Protein AF-A0A2V8ELD9-F1 (afdb_monomer)

Sequence (70 aa):
MGSASTIARTMARKNVSPKGLGSAIRMVQYFINRGGKGLSATRRRELERAKRILQRRRQKNETSQRTRRS

Nearest PDB structures (foldseek):
  4j41-assembly2_C  TM=4.851E-01  e=5.088E+00  Bacillus anthracis str. Sterne

Foldseek 3Di:
DDALVRLLVVLQDCVNQVVGLVSSLVVLVVCLVVCPPVQDPVNNVRSVSNSVVSVVVVVVVVVVVVVVVD

Mean predicted aligned error: 3.53 Å

pLDDT: mean 93.55, std 8.19, range [53.97, 98.56]

Structure (mmCIF, N/CA/C/O backbone):
data_AF-A0A2V8ELD9-F1
#
_entry.id   AF-A0A2V8ELD9-F1
#
loop_
_atom_site.group_PDB
_atom_site.id
_atom_site.type_symbol
_atom_site.label_atom_id
_atom_site.label_alt_id
_atom_site.label_comp_id
_atom_site.label_asym_id
_atom_site.label_entity_id
_atom_site.label_seq_id
_atom_site.pdbx_PDB_ins_code
_atom_site.Cartn_x
_atom_site.Cartn_y
_atom_site.Cartn_z
_atom_site.occupancy
_atom_site.B_iso_or_equiv
_atom_site.auth_seq_id
_atom_site.auth_comp_id
_atom_site.auth_asym_id
_atom_site.auth_atom_id
_atom_site.pdbx_PDB_model_num
ATOM 1 N N . MET A 1 1 ? -1.627 -7.533 -13.780 1.00 53.97 1 MET A N 1
ATOM 2 C CA . MET A 1 1 ? -0.988 -6.675 -12.748 1.00 53.97 1 MET A CA 1
ATOM 3 C C . MET A 1 1 ? -2.092 -5.994 -11.935 1.00 53.97 1 MET A C 1
ATOM 5 O O . MET A 1 1 ? -2.929 -5.328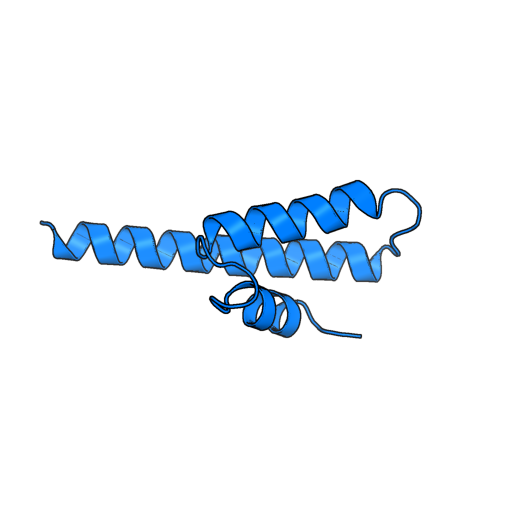 -12.524 1.00 53.97 1 MET A O 1
ATOM 9 N N . GLY A 1 2 ? -2.192 -6.234 -10.621 1.00 77.88 2 GLY A N 1
ATOM 10 C CA . GLY A 1 2 ? -3.369 -5.824 -9.833 1.00 77.88 2 GLY A CA 1
ATOM 11 C C . GLY A 1 2 ? -3.524 -4.305 -9.693 1.00 77.88 2 GLY A C 1
ATOM 12 O O . GLY A 1 2 ? -2.575 -3.641 -9.272 1.00 77.88 2 GLY A O 1
ATOM 13 N N . SER A 1 3 ? -4.716 -3.792 -10.009 1.00 93.88 3 SER A N 1
ATOM 14 C CA . SER A 1 3 ? -5.114 -2.389 -9.833 1.00 93.88 3 SER A CA 1
ATOM 15 C C . SER A 1 3 ? -5.094 -1.946 -8.366 1.00 93.88 3 SER A C 1
ATOM 17 O O . SER A 1 3 ? -5.168 -2.768 -7.448 1.00 93.88 3 SER A O 1
ATOM 19 N N . ALA A 1 4 ? -5.069 -0.637 -8.126 1.00 96.75 4 ALA A N 1
ATOM 20 C CA . ALA A 1 4 ? -5.063 -0.022 -6.804 1.00 96.75 4 ALA A CA 1
ATOM 21 C C . ALA A 1 4 ? -6.211 -0.516 -5.914 1.00 96.75 4 ALA A C 1
ATOM 23 O O . ALA A 1 4 ? -6.020 -0.781 -4.727 1.00 96.75 4 ALA A O 1
ATOM 24 N N . SER A 1 5 ? -7.402 -0.691 -6.494 1.00 97.19 5 SER A N 1
ATOM 25 C CA . SER A 1 5 ? -8.570 -1.224 -5.789 1.00 97.19 5 SER A CA 1
ATOM 26 C C . SER A 1 5 ? -8.377 -2.688 -5.391 1.00 97.19 5 SER A C 1
ATOM 28 O O . SER A 1 5 ? -8.752 -3.073 -4.284 1.00 97.19 5 SER A O 1
ATOM 30 N N . THR A 1 6 ? -7.740 -3.488 -6.245 1.00 97.94 6 THR A N 1
ATOM 31 C CA . THR A 1 6 ? -7.411 -4.890 -5.966 1.00 97.94 6 THR A CA 1
ATOM 32 C C . THR A 1 6 ? -6.347 -5.001 -4.880 1.00 97.94 6 THR A C 1
ATOM 34 O O . THR A 1 6 ? -6.563 -5.721 -3.911 1.00 97.94 6 THR A O 1
ATOM 37 N N . ILE A 1 7 ? -5.266 -4.217 -4.960 1.00 97.62 7 ILE A N 1
ATOM 38 C CA . ILE A 1 7 ? -4.237 -4.152 -3.908 1.00 97.62 7 ILE A CA 1
ATOM 39 C C . ILE A 1 7 ? -4.874 -3.757 -2.571 1.00 97.62 7 ILE A C 1
ATOM 41 O O . ILE A 1 7 ? -4.666 -4.435 -1.569 1.00 97.62 7 ILE A O 1
ATOM 45 N N . ALA A 1 8 ? -5.690 -2.700 -2.548 1.00 97.81 8 ALA A N 1
ATOM 46 C CA . ALA A 1 8 ? -6.345 -2.239 -1.327 1.00 97.81 8 ALA A CA 1
ATOM 47 C C . ALA A 1 8 ? -7.337 -3.268 -0.761 1.00 97.81 8 ALA A C 1
ATOM 49 O O . ALA A 1 8 ? -7.441 -3.415 0.454 1.00 97.81 8 ALA A O 1
ATOM 50 N N . ARG A 1 9 ? -8.079 -3.991 -1.614 1.00 97.38 9 ARG A N 1
ATOM 51 C CA . ARG A 1 9 ? -8.952 -5.094 -1.178 1.00 97.38 9 ARG A CA 1
ATOM 52 C C . ARG A 1 9 ? -8.148 -6.230 -0.560 1.00 97.38 9 ARG A C 1
ATOM 54 O O . ARG A 1 9 ? -8.503 -6.658 0.529 1.00 97.38 9 ARG A O 1
ATOM 61 N N . THR A 1 10 ? -7.073 -6.674 -1.208 1.00 97.69 10 THR A N 1
ATOM 62 C CA . THR A 1 10 ? -6.211 -7.747 -0.696 1.00 97.69 10 THR A CA 1
ATOM 63 C C . THR A 1 10 ? -5.565 -7.356 0.628 1.00 97.69 10 THR A C 1
ATOM 65 O O . THR A 1 10 ? -5.674 -8.096 1.598 1.00 97.69 10 THR A O 1
ATOM 68 N N . MET A 1 11 ? -4.970 -6.163 0.703 1.00 97.69 11 MET A N 1
ATOM 69 C CA . MET A 1 11 ? -4.290 -5.678 1.909 1.00 97.69 11 MET A CA 1
ATOM 70 C C . MET A 1 11 ? -5.248 -5.456 3.084 1.00 97.69 11 MET A C 1
ATOM 72 O O . MET A 1 11 ? -4.840 -5.572 4.229 1.00 97.69 11 MET A O 1
ATOM 76 N N . ALA A 1 12 ? -6.527 -5.167 2.831 1.00 97.12 12 ALA A N 1
ATOM 77 C CA . ALA A 1 12 ? -7.521 -5.018 3.893 1.00 97.12 12 ALA A CA 1
ATOM 78 C C . ALA A 1 12 ? -7.969 -6.353 4.523 1.00 97.12 12 ALA A C 1
ATOM 80 O O . ALA A 1 12 ? -8.648 -6.327 5.549 1.00 97.12 12 ALA A O 1
ATOM 81 N N . ARG A 1 13 ? -7.631 -7.509 3.933 1.00 97.38 13 ARG A N 1
ATOM 82 C CA . ARG A 1 13 ? -8.018 -8.819 4.478 1.00 97.38 13 ARG A CA 1
ATOM 83 C C . ARG A 1 13 ? -7.212 -9.133 5.741 1.00 97.38 13 ARG A C 1
ATOM 85 O O . ARG A 1 13 ? -6.000 -8.929 5.770 1.00 97.38 13 ARG A O 1
ATOM 92 N N . LYS A 1 14 ? -7.869 -9.688 6.766 1.00 95.00 14 LYS A N 1
ATOM 93 C CA . LYS A 1 14 ? -7.250 -10.014 8.068 1.00 95.00 14 LYS A CA 1
ATOM 94 C C . LYS A 1 14 ? -6.091 -11.011 7.946 1.00 95.00 14 LYS A C 1
ATOM 96 O O . LYS A 1 14 ? -5.119 -10.892 8.673 1.00 95.00 14 LYS A O 1
ATOM 101 N N . ASN A 1 15 ? -6.150 -11.946 7.001 1.00 96.06 15 ASN A N 1
ATOM 102 C CA . ASN A 1 15 ? -5.056 -12.890 6.751 1.00 96.06 15 ASN A CA 1
ATOM 103 C C . ASN A 1 15 ? -3.820 -12.244 6.094 1.00 96.06 15 ASN A C 1
ATOM 105 O O . ASN A 1 15 ? -2.733 -12.796 6.193 1.00 96.06 15 ASN A O 1
ATOM 109 N N . VAL A 1 16 ? -3.966 -11.084 5.443 1.00 96.94 16 VAL A N 1
ATOM 110 C CA . VAL A 1 16 ? -2.851 -10.331 4.835 1.00 96.94 16 VAL A CA 1
ATOM 111 C C . VAL A 1 16 ? -2.341 -9.248 5.783 1.00 96.94 16 VAL A C 1
ATOM 113 O O . VAL A 1 16 ? -1.143 -9.010 5.885 1.00 96.94 16 VAL A O 1
ATOM 116 N N . SER A 1 17 ? -3.245 -8.570 6.488 1.00 97.06 17 SER A N 1
ATOM 117 C CA . SER A 1 17 ? -2.923 -7.565 7.502 1.00 97.06 17 SER A CA 1
ATOM 118 C C . SER A 1 17 ? -3.660 -7.872 8.807 1.00 97.06 17 SER A C 1
ATOM 120 O O . SER A 1 17 ? -4.714 -7.285 9.072 1.00 97.06 17 SER A O 1
ATOM 122 N N . PRO A 1 18 ? -3.093 -8.746 9.663 1.00 96.12 18 PRO A N 1
ATOM 123 C CA . PRO A 1 18 ? -3.742 -9.203 10.897 1.00 96.12 18 PRO A CA 1
ATOM 124 C C . PRO A 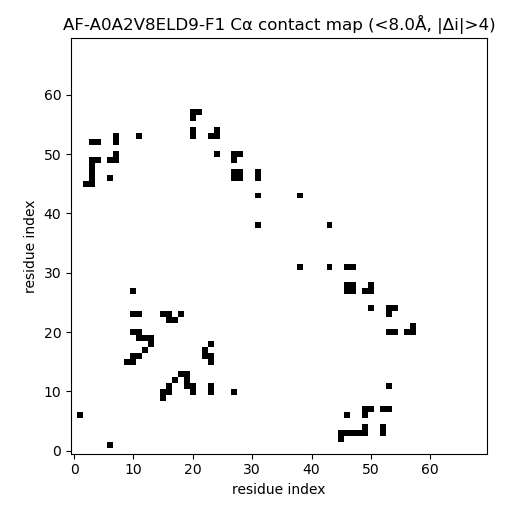1 18 ? -4.105 -8.075 11.859 1.00 96.12 18 PRO A C 1
ATOM 126 O O . PRO A 1 18 ? -5.124 -8.136 12.540 1.00 96.12 18 PRO A O 1
ATOM 129 N N . LYS A 1 19 ? -3.306 -7.001 11.863 1.00 96.38 19 LYS A N 1
ATOM 130 C CA . LYS A 1 19 ? -3.506 -5.814 12.708 1.00 96.38 19 LYS A CA 1
ATOM 131 C C . LYS A 1 19 ? -4.406 -4.746 12.052 1.00 96.38 19 LYS A C 1
ATOM 133 O O . LYS A 1 19 ? -4.386 -3.584 12.451 1.00 96.38 19 LYS A O 1
ATOM 138 N N . GLY A 1 20 ? -5.155 -5.106 11.008 1.00 96.19 20 GLY A N 1
ATOM 139 C CA . GLY A 1 20 ? -6.134 -4.242 10.344 1.00 96.19 20 GLY A CA 1
ATOM 140 C C . GLY A 1 20 ? -5.543 -3.186 9.401 1.00 96.19 20 GLY A C 1
ATOM 141 O O . GLY A 1 20 ? -4.394 -3.267 8.958 1.00 96.19 20 GLY A O 1
ATOM 142 N N . LEU A 1 21 ? -6.350 -2.164 9.083 1.00 97.38 21 LEU A N 1
ATOM 143 C CA . LEU A 1 21 ? -6.055 -1.169 8.039 1.00 97.38 21 LEU A CA 1
ATOM 144 C C . LEU A 1 21 ? -4.766 -0.371 8.286 1.00 97.38 21 LEU A C 1
ATOM 146 O O . LEU A 1 21 ? -4.065 -0.038 7.334 1.00 97.38 21 LEU A O 1
ATOM 150 N N . GLY A 1 22 ? -4.417 -0.090 9.546 1.00 97.12 22 GLY A N 1
ATOM 151 C CA . GLY A 1 22 ? -3.154 0.577 9.878 1.00 97.12 22 GLY A CA 1
ATOM 152 C C . GLY A 1 22 ? -1.936 -0.244 9.445 1.00 97.12 22 GLY A C 1
ATOM 153 O O . GLY A 1 22 ? -0.978 0.299 8.897 1.00 97.12 22 GLY A O 1
ATOM 154 N N . SER A 1 23 ? -1.998 -1.566 9.621 1.00 97.75 23 SER A N 1
ATOM 155 C CA . SER A 1 23 ? -0.950 -2.486 9.170 1.00 97.75 23 SER A CA 1
ATOM 156 C C . SER A 1 23 ? -0.902 -2.606 7.655 1.00 97.75 23 SER A C 1
ATOM 158 O O . SER A 1 23 ? 0.183 -2.552 7.084 1.00 97.75 23 SER A O 1
ATOM 160 N N . ALA A 1 24 ? -2.066 -2.662 7.009 1.00 98.19 24 ALA A N 1
ATOM 161 C CA . ALA A 1 24 ? -2.182 -2.665 5.556 1.00 98.19 24 ALA A CA 1
ATOM 162 C C . ALA A 1 24 ? -1.502 -1.439 4.921 1.00 98.19 24 ALA A C 1
ATOM 164 O O . ALA A 1 24 ? -0.730 -1.566 3.972 1.00 98.19 24 ALA A O 1
ATOM 165 N N . ILE A 1 25 ? -1.733 -0.246 5.481 1.00 98.56 25 ILE A N 1
ATOM 166 C CA . ILE A 1 25 ? -1.112 1.006 5.018 1.00 98.56 25 ILE A CA 1
ATOM 167 C C . ILE A 1 25 ? 0.415 0.941 5.147 1.00 98.56 25 ILE A C 1
ATOM 169 O O . ILE A 1 25 ? 1.119 1.292 4.199 1.00 98.56 25 ILE A O 1
ATOM 173 N N . ARG A 1 26 ? 0.931 0.463 6.290 1.00 98.31 26 ARG A N 1
ATOM 174 C CA . ARG A 1 26 ? 2.380 0.309 6.502 1.00 98.31 26 ARG A CA 1
ATOM 175 C C . ARG A 1 26 ? 2.998 -0.691 5.530 1.00 98.31 26 ARG A C 1
ATOM 177 O O . ARG A 1 26 ? 4.069 -0.415 5.004 1.00 98.31 26 ARG A O 1
ATOM 184 N N . MET A 1 27 ? 2.320 -1.803 5.238 1.00 97.94 27 MET A N 1
ATOM 185 C CA . MET A 1 27 ? 2.803 -2.778 4.255 1.00 97.94 27 MET A CA 1
ATOM 186 C C . MET A 1 27 ? 2.889 -2.181 2.850 1.00 97.94 27 MET A C 1
ATOM 188 O O . MET A 1 27 ? 3.905 -2.341 2.181 1.00 97.94 27 MET A O 1
ATOM 192 N N . VAL A 1 28 ? 1.868 -1.442 2.406 1.00 97.94 28 VAL A N 1
ATOM 193 C CA . VAL A 1 28 ? 1.914 -0.774 1.094 1.00 97.94 28 VAL A CA 1
ATOM 194 C C . VAL A 1 28 ? 3.057 0.242 1.035 1.00 97.94 28 VAL A C 1
ATOM 196 O O . VAL A 1 28 ? 3.804 0.253 0.059 1.00 97.94 28 VAL A O 1
ATOM 199 N N . GLN A 1 29 ? 3.244 1.044 2.088 1.00 98.25 29 GLN A N 1
ATOM 200 C CA . GLN A 1 29 ? 4.373 1.974 2.173 1.00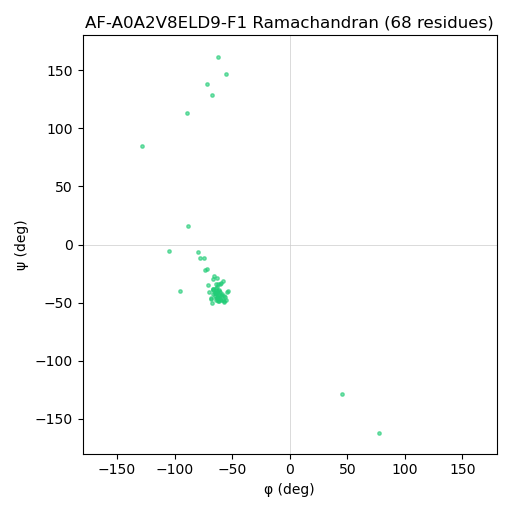 98.25 29 GLN A CA 1
ATOM 201 C C . GLN A 1 29 ? 5.721 1.246 2.110 1.00 98.25 29 GLN A C 1
ATOM 203 O O . GLN A 1 29 ? 6.623 1.675 1.394 1.00 98.25 29 GLN A O 1
ATOM 208 N N . TYR A 1 30 ? 5.851 0.131 2.825 1.00 97.56 30 TYR A N 1
ATOM 209 C CA . TYR A 1 30 ? 7.048 -0.696 2.802 1.00 97.56 30 TYR A CA 1
ATOM 210 C C . TYR A 1 30 ? 7.368 -1.209 1.395 1.00 97.56 30 TYR A C 1
ATOM 212 O O . TYR A 1 30 ? 8.512 -1.101 0.965 1.00 97.56 30 TYR A O 1
ATOM 220 N N . PHE A 1 31 ? 6.373 -1.688 0.640 1.00 95.88 31 PHE A N 1
ATOM 221 C CA . PHE A 1 31 ? 6.583 -2.119 -0.746 1.00 95.88 31 PHE A CA 1
ATOM 222 C C . PHE A 1 31 ? 7.021 -0.972 -1.665 1.00 95.88 31 PHE A C 1
ATOM 224 O O . PHE A 1 31 ? 7.861 -1.181 -2.537 1.00 95.88 31 PHE A O 1
ATOM 231 N N . ILE A 1 32 ? 6.493 0.239 -1.464 1.00 96.81 32 ILE A N 1
ATOM 232 C CA . ILE A 1 32 ? 6.920 1.432 -2.214 1.00 96.81 32 ILE A CA 1
ATOM 233 C C . ILE A 1 32 ? 8.387 1.760 -1.912 1.00 96.81 32 ILE A C 1
ATOM 235 O O . ILE A 1 32 ? 9.167 2.002 -2.835 1.00 96.81 32 ILE A O 1
ATOM 239 N N . ASN A 1 33 ? 8.759 1.743 -0.630 1.00 97.25 33 ASN A N 1
ATOM 240 C CA . ASN A 1 33 ? 10.107 2.079 -0.178 1.00 97.25 33 ASN A CA 1
ATOM 241 C C . ASN A 1 33 ? 11.120 1.028 -0.638 1.00 97.25 33 ASN A C 1
ATOM 243 O O . ASN A 1 33 ? 12.119 1.374 -1.261 1.00 97.25 33 ASN A O 1
ATOM 247 N N . ARG A 1 34 ? 10.828 -0.257 -0.400 1.00 96.69 34 ARG A N 1
ATOM 248 C CA . ARG A 1 34 ? 11.682 -1.380 -0.805 1.00 96.69 34 ARG A CA 1
ATOM 249 C C . ARG A 1 34 ? 11.805 -1.499 -2.323 1.00 96.69 34 ARG A C 1
ATOM 251 O O . ARG A 1 34 ? 12.861 -1.878 -2.808 1.00 96.69 34 ARG A O 1
ATOM 258 N N . GLY A 1 35 ? 10.751 -1.166 -3.068 1.00 93.19 35 GLY A N 1
ATOM 259 C CA . GLY A 1 35 ? 10.784 -1.175 -4.530 1.00 93.19 35 GLY A CA 1
ATOM 260 C C . GLY A 1 35 ? 11.718 -0.117 -5.124 1.00 93.19 35 GLY A C 1
ATOM 261 O O . GLY A 1 35 ? 12.280 -0.344 -6.192 1.00 93.19 35 GLY A O 1
ATOM 262 N N . GLY A 1 36 ? 11.912 1.020 -4.442 1.00 92.00 36 GLY A N 1
ATOM 263 C CA . GLY A 1 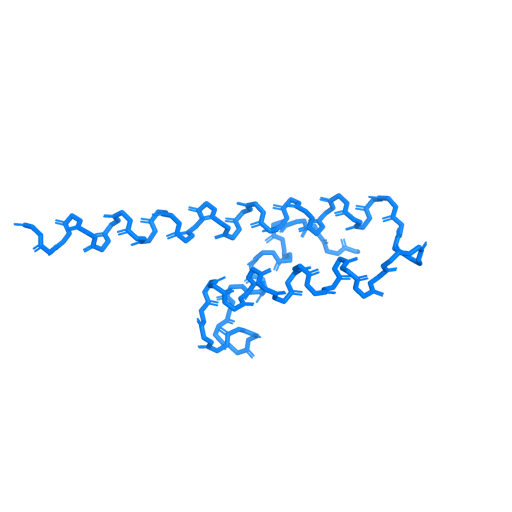36 ? 12.921 2.023 -4.795 1.00 92.00 36 GLY A CA 1
ATOM 264 C C . GLY A 1 36 ? 12.972 2.359 -6.292 1.00 92.00 36 GLY A C 1
ATOM 265 O O . GLY A 1 36 ? 11.944 2.656 -6.910 1.00 92.00 36 GLY A O 1
ATOM 266 N N . LYS A 1 37 ? 14.180 2.295 -6.868 1.00 90.56 37 LYS A N 1
ATOM 267 C CA . LYS A 1 37 ? 14.449 2.529 -8.299 1.00 90.56 37 LYS A CA 1
ATOM 268 C C . LYS A 1 37 ? 13.988 1.378 -9.211 1.00 90.56 37 LYS A C 1
ATOM 270 O O . LYS A 1 37 ? 13.747 1.614 -10.386 1.00 90.56 37 LYS A O 1
ATOM 275 N N . GLY A 1 38 ? 13.819 0.163 -8.679 1.00 93.25 38 GLY A N 1
ATOM 276 C CA . GLY A 1 38 ? 13.326 -1.004 -9.430 1.00 93.25 38 GLY A CA 1
ATOM 277 C C . GLY A 1 38 ? 11.805 -1.024 -9.623 1.00 93.25 38 GLY A C 1
ATOM 278 O O . GLY A 1 38 ? 11.264 -1.873 -10.327 1.00 93.25 38 GLY A O 1
ATOM 279 N N . LEU A 1 39 ? 11.087 -0.091 -8.997 1.00 95.00 39 LEU A N 1
ATOM 280 C CA . LEU A 1 39 ? 9.641 0.016 -9.099 1.00 95.00 39 LEU A CA 1
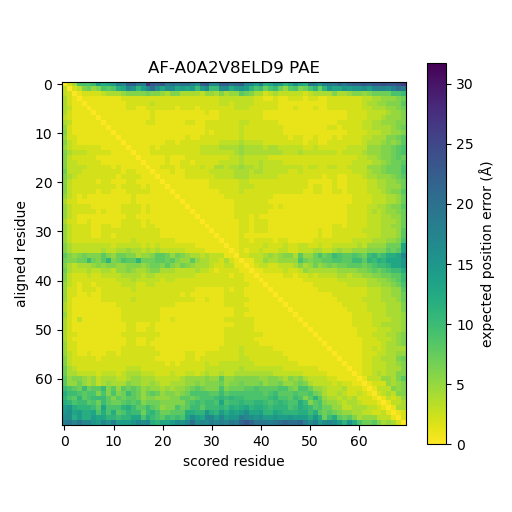ATOM 281 C C . LEU A 1 39 ? 9.249 0.910 -10.277 1.00 95.00 39 LEU A C 1
ATOM 283 O O . LEU A 1 39 ? 9.448 2.125 -10.225 1.00 95.00 39 LEU A O 1
ATOM 287 N N . SER A 1 40 ? 8.615 0.329 -11.299 1.00 96.06 40 SER A N 1
ATOM 288 C CA . SER A 1 40 ? 8.103 1.112 -12.428 1.00 96.06 40 SER A CA 1
ATOM 289 C C . SER A 1 40 ? 7.162 2.227 -11.961 1.00 96.06 40 SER A C 1
ATOM 291 O O . SER A 1 40 ? 6.407 2.073 -10.991 1.00 96.06 40 SER A 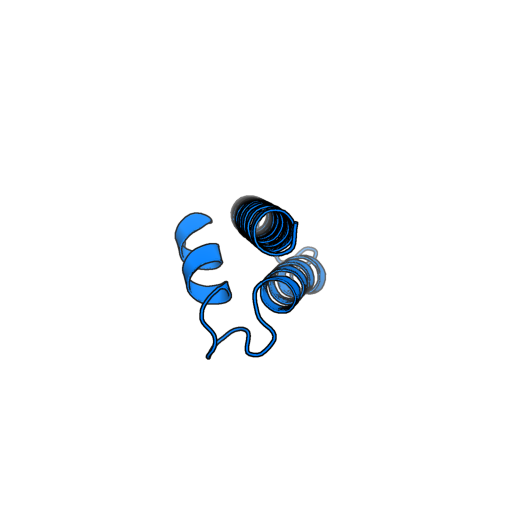O 1
ATOM 293 N N . ALA A 1 41 ? 7.166 3.355 -12.678 1.00 95.62 41 ALA A N 1
ATOM 294 C CA . ALA A 1 41 ? 6.329 4.507 -12.346 1.00 95.62 41 ALA A CA 1
ATOM 295 C C . ALA A 1 41 ? 4.842 4.124 -12.245 1.00 95.62 41 ALA A C 1
ATOM 297 O O . ALA A 1 41 ? 4.153 4.534 -11.310 1.00 95.62 41 ALA A O 1
ATOM 298 N N . THR A 1 42 ? 4.361 3.273 -13.153 1.00 95.69 42 THR A N 1
ATOM 299 C CA . THR A 1 42 ? 2.994 2.742 -13.126 1.00 95.69 42 THR A CA 1
ATOM 300 C C . THR A 1 42 ? 2.723 1.958 -11.845 1.00 95.69 42 THR A C 1
ATOM 302 O O . THR A 1 42 ? 1.723 2.205 -11.170 1.00 95.69 42 THR A O 1
ATOM 305 N N . ARG A 1 43 ? 3.629 1.059 -11.437 1.00 96.44 43 ARG A N 1
ATOM 306 C CA . ARG A 1 43 ? 3.430 0.265 -10.219 1.00 96.44 43 ARG A CA 1
ATOM 307 C C . ARG A 1 43 ? 3.467 1.127 -8.960 1.00 96.44 43 ARG A C 1
ATOM 309 O O . ARG A 1 43 ? 2.649 0.917 -8.063 1.00 96.44 43 ARG A O 1
ATOM 316 N N . ARG A 1 44 ? 4.354 2.124 -8.918 1.00 96.94 44 ARG A N 1
ATOM 317 C CA . ARG A 1 44 ? 4.408 3.131 -7.850 1.00 96.94 44 ARG A CA 1
ATOM 318 C C . ARG A 1 44 ? 3.083 3.882 -7.729 1.00 96.94 44 ARG A C 1
ATOM 320 O O . ARG A 1 44 ? 2.536 3.959 -6.633 1.00 96.94 44 ARG A O 1
ATOM 327 N N . ARG A 1 45 ? 2.521 4.362 -8.846 1.00 97.06 45 ARG A N 1
ATOM 328 C CA . ARG A 1 45 ? 1.215 5.050 -8.860 1.00 97.06 45 ARG A CA 1
ATOM 329 C C . ARG A 1 45 ? 0.093 4.163 -8.321 1.00 97.06 45 ARG A C 1
ATOM 331 O O . ARG A 1 45 ? -0.725 4.637 -7.534 1.00 97.06 45 ARG A O 1
ATOM 338 N N . GLU A 1 46 ? 0.064 2.887 -8.698 1.00 98.06 46 GLU A N 1
ATOM 339 C CA . GLU A 1 46 ? -0.962 1.952 -8.224 1.00 98.06 46 GLU A CA 1
ATOM 340 C C . GLU A 1 46 ? -0.848 1.664 -6.719 1.00 98.06 46 GLU A C 1
ATOM 342 O O . GLU A 1 46 ? -1.864 1.640 -6.021 1.00 98.06 46 GLU A O 1
ATOM 347 N N . LEU A 1 47 ? 0.371 1.526 -6.187 1.00 97.88 47 LEU A N 1
ATOM 348 C CA . LEU A 1 47 ? 0.595 1.368 -4.746 1.00 97.88 47 LEU A CA 1
ATOM 349 C C . LEU A 1 47 ? 0.207 2.634 -3.965 1.00 97.88 47 LEU A C 1
ATOM 351 O O . LEU A 1 47 ? -0.485 2.540 -2.953 1.00 97.88 47 LEU A O 1
ATOM 355 N N . GLU A 1 48 ? 0.553 3.822 -4.463 1.00 98.19 48 GLU A N 1
ATOM 356 C CA . GLU A 1 48 ? 0.157 5.094 -3.838 1.00 98.19 48 GLU A CA 1
ATOM 357 C C . GLU A 1 48 ? -1.365 5.298 -3.840 1.00 98.19 48 GLU A C 1
ATOM 359 O O . GLU A 1 48 ? -1.959 5.769 -2.865 1.00 98.19 48 GLU A O 1
ATOM 364 N N . ARG A 1 49 ? -2.041 4.922 -4.930 1.00 98.38 49 ARG A N 1
ATOM 365 C CA . ARG A 1 49 ? -3.510 4.928 -4.988 1.00 98.38 49 ARG A CA 1
ATOM 366 C C . ARG A 1 49 ? -4.109 3.918 -4.005 1.00 98.38 49 ARG A C 1
ATOM 368 O O . ARG A 1 49 ? -5.072 4.250 -3.315 1.00 98.38 49 ARG A O 1
ATOM 375 N N . ALA A 1 50 ? -3.536 2.719 -3.889 1.00 98.50 50 ALA A N 1
ATOM 376 C CA . ALA A 1 50 ? -3.991 1.709 -2.935 1.00 98.50 50 ALA A CA 1
ATOM 377 C C . ALA A 1 50 ? -3.856 2.190 -1.481 1.00 98.50 50 ALA A C 1
ATOM 379 O O . ALA A 1 50 ? -4.806 2.077 -0.702 1.00 98.50 50 ALA A O 1
ATOM 380 N N . LYS A 1 51 ? -2.716 2.803 -1.135 1.00 98.50 51 LYS A N 1
ATOM 381 C CA . LYS A 1 51 ? -2.470 3.433 0.171 1.00 98.50 51 LYS A CA 1
ATOM 382 C C . LYS A 1 51 ? -3.546 4.472 0.501 1.00 98.50 51 LYS A C 1
ATOM 384 O O . LYS A 1 51 ? -4.148 4.401 1.572 1.00 98.50 51 LYS A O 1
ATOM 389 N N . ARG A 1 52 ? -3.867 5.366 -0.443 1.00 98.56 52 ARG A N 1
ATOM 390 C CA . ARG A 1 52 ? -4.934 6.374 -0.286 1.00 98.56 52 ARG A CA 1
ATOM 391 C C . ARG A 1 52 ? -6.318 5.758 -0.073 1.00 98.56 52 ARG A C 1
ATOM 393 O O . ARG A 1 52 ? -7.105 6.261 0.727 1.00 98.56 52 ARG A O 1
ATOM 400 N N . ILE A 1 53 ? -6.644 4.662 -0.760 1.00 98.50 53 ILE A N 1
ATOM 401 C CA . ILE A 1 53 ? -7.907 3.937 -0.533 1.00 98.50 53 ILE A CA 1
ATOM 402 C C . ILE A 1 53 ? -7.965 3.390 0.900 1.00 98.50 53 ILE A C 1
ATOM 404 O O . ILE A 1 53 ? -8.982 3.556 1.572 1.00 98.50 53 ILE A O 1
ATOM 408 N N . LEU A 1 54 ? -6.884 2.770 1.380 1.00 98.25 54 LEU A N 1
ATOM 409 C CA . LEU A 1 54 ? -6.814 2.228 2.739 1.00 98.25 54 LEU A CA 1
ATOM 410 C C . LEU A 1 54 ? -6.917 3.326 3.808 1.00 98.25 54 LEU A C 1
ATOM 412 O O . LEU A 1 54 ? -7.649 3.151 4.780 1.00 98.25 54 LEU A O 1
ATOM 416 N N . GLN A 1 55 ? -6.249 4.467 3.610 1.00 98.38 55 GLN A N 1
ATOM 417 C CA . GLN A 1 55 ? -6.341 5.629 4.504 1.00 98.38 55 GLN A CA 1
ATOM 418 C C . GLN A 1 55 ? -7.777 6.154 4.606 1.00 98.38 55 GLN A C 1
ATOM 420 O O . GLN A 1 55 ? -8.287 6.309 5.713 1.00 98.38 55 GLN A O 1
ATOM 425 N N . ARG A 1 56 ? -8.469 6.329 3.471 1.00 97.88 56 ARG A N 1
ATOM 426 C CA . ARG A 1 56 ? -9.880 6.754 3.464 1.00 97.88 56 ARG A CA 1
ATOM 427 C C . ARG A 1 56 ? -10.793 5.761 4.184 1.00 97.88 56 ARG A C 1
ATOM 429 O O . ARG A 1 56 ? -11.683 6.172 4.918 1.00 97.88 56 ARG A O 1
ATOM 436 N N . ARG A 1 57 ? -10.579 4.452 4.005 1.00 96.31 57 ARG A N 1
ATOM 437 C CA . ARG A 1 57 ? -11.340 3.418 4.735 1.00 96.31 57 ARG A CA 1
ATOM 438 C C . ARG A 1 57 ? -11.095 3.491 6.239 1.00 96.31 57 ARG A C 1
ATOM 440 O O . ARG A 1 57 ? -12.038 3.371 7.010 1.00 96.31 57 ARG A O 1
ATOM 447 N N . ARG A 1 58 ? -9.843 3.707 6.651 1.00 96.19 58 ARG A N 1
ATOM 448 C CA . ARG A 1 58 ? -9.482 3.844 8.063 1.00 96.19 58 ARG A 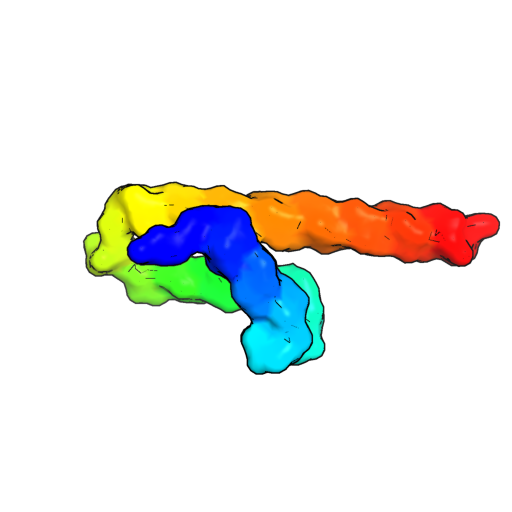CA 1
ATOM 449 C C . ARG A 1 58 ? -10.175 5.051 8.695 1.00 96.19 58 ARG A C 1
ATOM 451 O O . ARG A 1 58 ? -10.805 4.878 9.728 1.00 96.19 58 ARG A O 1
ATOM 458 N N . GLN A 1 59 ? -10.123 6.210 8.039 1.00 95.12 59 GLN A N 1
ATOM 459 C CA . GLN A 1 59 ? -10.798 7.427 8.501 1.00 95.12 59 GLN A CA 1
ATOM 460 C C . GLN A 1 59 ? -12.303 7.203 8.671 1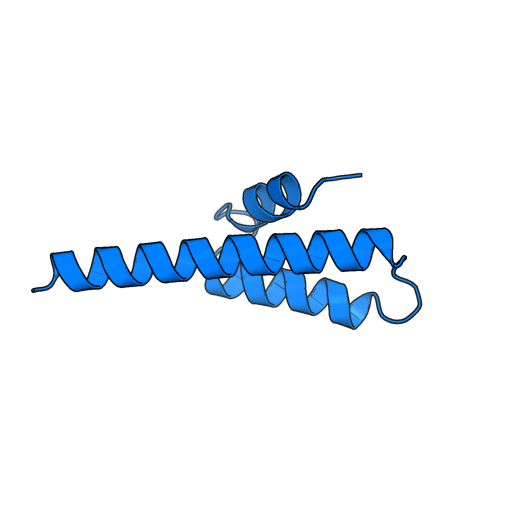.00 9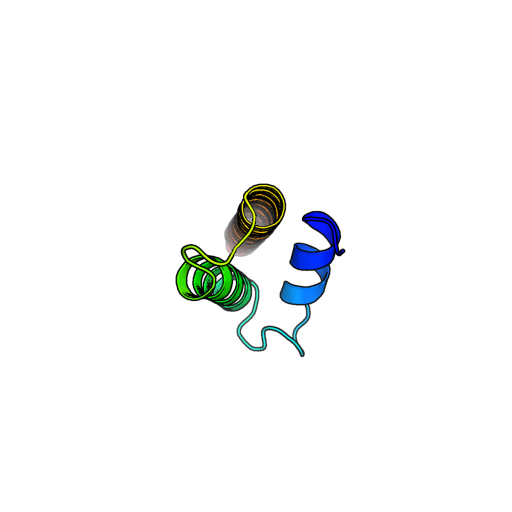5.12 59 GLN A C 1
ATOM 462 O O . GLN A 1 59 ? -12.842 7.483 9.732 1.00 95.12 59 GLN A O 1
ATOM 467 N N . LYS A 1 60 ? -12.970 6.607 7.670 1.00 93.44 60 LYS A N 1
ATOM 468 C CA . LYS A 1 60 ? -14.401 6.271 7.766 1.00 93.44 60 LYS A CA 1
ATOM 469 C C . LYS A 1 60 ? -14.707 5.371 8.967 1.00 93.44 60 LYS A C 1
ATOM 471 O O . LYS A 1 60 ? -15.659 5.636 9.690 1.00 93.44 60 LYS A O 1
ATOM 476 N N . ASN A 1 61 ? -13.886 4.346 9.203 1.00 89.56 61 ASN A N 1
ATOM 477 C CA . ASN A 1 61 ? -14.066 3.447 10.343 1.00 89.56 61 ASN A CA 1
ATOM 478 C C . ASN A 1 61 ? -13.877 4.167 11.687 1.00 89.56 61 ASN A C 1
ATOM 480 O O . ASN A 1 61 ? -14.646 3.921 12.610 1.00 89.56 61 ASN A O 1
ATOM 484 N N . GLU A 1 62 ? -12.880 5.046 11.800 1.00 87.69 62 GLU A N 1
ATOM 485 C CA . GLU A 1 62 ? -12.624 5.836 13.012 1.00 87.69 62 GLU A CA 1
ATOM 486 C C . GLU A 1 62 ? -13.779 6.811 13.295 1.00 87.69 62 GLU A C 1
ATOM 488 O O . GLU A 1 62 ? -14.263 6.871 14.425 1.00 87.69 62 GLU A O 1
ATOM 493 N N . THR A 1 63 ? -14.292 7.508 12.273 1.00 85.81 63 THR A N 1
ATOM 494 C CA . THR A 1 63 ? -15.461 8.391 12.411 1.00 85.81 63 THR A CA 1
ATOM 495 C C . THR A 1 63 ? -16.701 7.613 12.852 1.00 85.81 63 THR A C 1
ATOM 497 O O . THR A 1 63 ? -17.334 7.992 13.833 1.00 85.81 63 THR A O 1
ATOM 500 N N . SER A 1 64 ? -17.016 6.486 12.201 1.00 81.81 64 SER A N 1
ATOM 501 C CA . SER A 1 64 ? -18.165 5.654 12.588 1.00 81.81 64 SER A CA 1
ATOM 502 C C . SER A 1 64 ? -18.037 5.076 14.000 1.00 81.81 64 SER A C 1
ATOM 504 O O . SER A 1 64 ? -19.043 4.918 14.685 1.00 81.81 64 SER A O 1
ATOM 506 N N . GLN A 1 65 ? -16.824 4.753 14.456 1.00 78.69 65 GLN A N 1
ATOM 507 C CA . GLN A 1 65 ? -16.600 4.298 15.831 1.00 78.69 65 GLN A CA 1
ATOM 508 C C . GLN A 1 65 ? -16.765 5.423 16.853 1.00 78.69 65 GLN A C 1
ATOM 510 O O . GLN A 1 65 ? -17.249 5.160 17.949 1.00 78.69 65 GLN A O 1
ATOM 515 N N . ARG A 1 66 ? -16.392 6.660 16.506 1.00 81.00 66 ARG A N 1
ATOM 516 C CA . ARG A 1 66 ? -16.553 7.823 17.384 1.00 81.00 66 ARG A CA 1
ATOM 517 C C . ARG A 1 66 ? -18.025 8.181 17.584 1.00 81.00 66 ARG A C 1
ATOM 519 O O . ARG A 1 66 ? -18.434 8.321 18.725 1.00 81.00 66 ARG A O 1
ATOM 526 N N . THR A 1 67 ? -18.818 8.228 16.510 1.00 81.31 67 THR A N 1
ATOM 527 C CA . THR A 1 67 ? -20.267 8.507 16.582 1.00 81.31 67 THR A CA 1
ATOM 528 C C . THR A 1 67 ? -21.046 7.445 17.362 1.00 81.31 67 THR A C 1
ATOM 530 O O . THR A 1 67 ? -22.063 7.751 17.956 1.00 81.31 67 THR A O 1
ATOM 533 N N . ARG A 1 68 ? -20.588 6.186 17.383 1.00 78.25 68 ARG A N 1
ATOM 534 C CA . ARG A 1 68 ? -21.237 5.110 18.161 1.00 78.25 68 ARG A CA 1
ATOM 535 C C . ARG A 1 68 ? -20.920 5.141 19.659 1.00 78.25 68 ARG A C 1
ATOM 537 O O . ARG A 1 68 ? -21.496 4.355 20.401 1.00 78.25 68 ARG A O 1
ATOM 544 N N . ARG A 1 69 ? -19.937 5.940 20.080 1.00 74.25 69 ARG A N 1
ATOM 545 C CA . ARG A 1 69 ? -19.478 6.043 21.476 1.00 74.25 69 ARG A CA 1
ATOM 546 C C . ARG A 1 69 ? -19.956 7.323 22.169 1.00 74.25 69 ARG A C 1
ATOM 548 O O . ARG A 1 69 ? -19.664 7.489 23.347 1.00 74.25 69 ARG A O 1
ATOM 555 N N . SER A 1 70 ? -20.606 8.213 21.426 1.00 66.44 70 SER A N 1
ATOM 556 C CA . SER A 1 70 ? -21.255 9.449 21.879 1.00 66.44 70 SER A CA 1
ATOM 557 C C . SER A 1 70 ? -22.753 9.235 21.965 1.00 66.44 70 SER A C 1
ATOM 559 O O . SER A 1 70 ? -23.343 9.694 22.958 1.00 66.44 70 SER A O 1
#

Solvent-accessible surface area (backbone atoms only — not comparable to full-atom values): 3810 Å² total; per-residue (Å²): 134,80,50,26,68,54,50,34,54,53,33,55,33,56,92,71,11,77,76,33,48,70,42,24,38,50,52,43,51,47,53,55,60,74,33,52,91,82,42,51,72,68,58,48,52,32,45,53,49,13,36,52,52,36,51,54,52,45,51,51,50,54,53,56,54,51,66,75,74,109

Radius of gyration: 13.27 Å; Cα contacts (8 Å, |Δi|>4): 57; chains: 1; bounding box: 36×22×35 Å

Secondary structure (DSSP, 8-state):
---HHHHHHHHTSTTT-TT-HHHHHHHHHHHHHHHGGGS-HHHHHHHHHHHHHHHHHHHHHHHHHHHT--